Protein AF-A0A453IAB2-F1 (afdb_monomer_lite)

Secondary structure (DSSP, 8-state):
--PPEEEE-S-TTS-EEEEEEE-SSS-EEEEEEE---S-S-GGGTSHHHHHHHHHHH---S-TTS-S---EEEEEEEEEEPPP--TT-------------------------TTTTSTTS-------SEEEEEEEEEEEEEEESSHHHHHHHHTS-GGGSSEEEEEEEE-TT-

pLDDT: mean 70.19, std 16.22, range [32.31, 92.69]

Structure (mmCIF, N/CA/C/O backbone):
data_AF-A0A453IAB2-F1
#
_entry.id   AF-A0A453IAB2-F1
#
loop_
_atom_site.group_PDB
_atom_site.id
_atom_site.type_symbol
_atom_site.label_atom_id
_atom_site.label_alt_id
_atom_site.label_comp_id
_atom_site.label_asym_id
_atom_site.label_entity_id
_atom_site.label_seq_id
_atom_site.pdbx_PDB_ins_code
_atom_site.Cartn_x
_atom_site.Cartn_y
_atom_site.Cartn_z
_atom_site.occupancy
_atom_site.B_iso_or_equiv
_atom_site.auth_seq_id
_atom_site.auth_comp_id
_atom_site.auth_asym_id
_atom_site.auth_atom_id
_atom_site.pdbx_PDB_model_num
ATOM 1 N N . SER A 1 1 ? -22.007 -11.717 4.728 1.00 53.62 1 SER A N 1
ATOM 2 C CA . SER A 1 1 ? -20.938 -10.725 4.956 1.00 53.62 1 SER A CA 1
ATOM 3 C C . SER A 1 1 ? -21.596 -9.375 5.217 1.00 53.62 1 SER A C 1
ATOM 5 O O . SER A 1 1 ? -22.184 -8.824 4.300 1.00 53.62 1 SER A O 1
ATOM 7 N N . ASN A 1 2 ? -21.578 -8.864 6.455 1.00 68.00 2 ASN A N 1
ATOM 8 C CA . ASN A 1 2 ? -22.258 -7.606 6.825 1.00 68.00 2 ASN A CA 1
ATOM 9 C C . ASN A 1 2 ? -21.302 -6.408 6.719 1.00 68.00 2 ASN A C 1
ATOM 11 O O . ASN A 1 2 ? -21.095 -5.686 7.693 1.00 68.00 2 ASN A O 1
ATOM 15 N N . TRP A 1 3 ? -20.664 -6.231 5.563 1.00 70.31 3 TRP A N 1
ATOM 16 C CA . TRP A 1 3 ? -19.789 -5.080 5.337 1.00 70.31 3 TRP A CA 1
ATOM 17 C C . TRP A 1 3 ? -20.626 -3.814 5.074 1.00 70.31 3 TRP A C 1
ATOM 19 O O . TRP A 1 3 ? -21.676 -3.914 4.434 1.00 70.31 3 TRP A O 1
ATOM 29 N N . PRO A 1 4 ? -20.215 -2.633 5.576 1.00 73.69 4 PRO A N 1
ATOM 30 C CA . PRO A 1 4 ? -20.886 -1.376 5.263 1.00 73.69 4 PRO A CA 1
ATOM 31 C C . PRO A 1 4 ? -20.824 -1.070 3.762 1.00 73.69 4 PRO A C 1
ATOM 33 O O . PRO A 1 4 ? -19.772 -1.212 3.141 1.00 73.69 4 PRO A O 1
ATOM 36 N N . ALA A 1 5 ? -21.930 -0.592 3.193 1.00 78.00 5 ALA A N 1
ATOM 37 C CA . ALA A 1 5 ? -21.963 -0.044 1.841 1.00 78.00 5 ALA A CA 1
ATOM 38 C C . ALA A 1 5 ? -21.641 1.453 1.889 1.00 78.00 5 ALA A C 1
ATOM 40 O O . ALA A 1 5 ? -22.325 2.193 2.595 1.00 78.00 5 ALA A O 1
ATOM 41 N N . PHE A 1 6 ? -20.622 1.895 1.148 1.00 78.69 6 PHE A N 1
ATOM 42 C CA . PHE A 1 6 ? -20.205 3.298 1.089 1.00 78.69 6 PHE A CA 1
ATOM 43 C C . PHE A 1 6 ? -20.665 3.969 -0.206 1.00 78.69 6 PHE A C 1
ATOM 45 O O . PHE A 1 6 ? -20.498 3.415 -1.290 1.00 78.69 6 PHE A O 1
ATOM 52 N N . VAL A 1 7 ? -21.215 5.177 -0.089 1.00 79.44 7 VAL A N 1
ATOM 53 C CA . VAL A 1 7 ? -21.645 6.016 -1.215 1.00 79.44 7 VAL A CA 1
ATOM 54 C C . VAL A 1 7 ? -20.981 7.391 -1.087 1.00 79.44 7 VAL A C 1
ATOM 56 O O . VAL A 1 7 ? -20.967 7.945 0.017 1.00 79.44 7 VAL A O 1
ATOM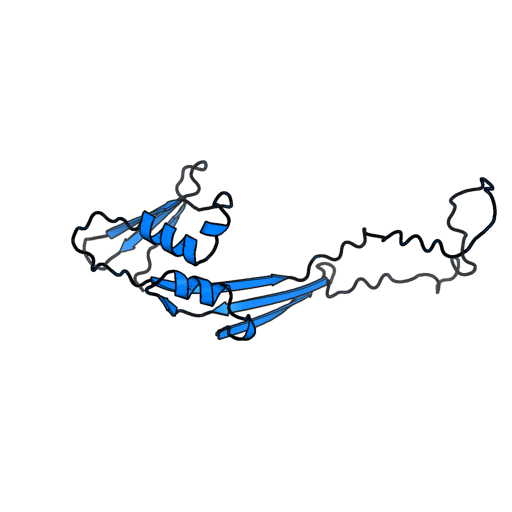 59 N N . PRO A 1 8 ? -20.406 7.954 -2.166 1.00 77.81 8 PRO A N 1
ATOM 60 C CA . PRO A 1 8 ? -19.869 9.310 -2.138 1.00 77.81 8 PRO A CA 1
ATOM 61 C C . PRO A 1 8 ? -20.970 10.331 -1.828 1.00 77.81 8 PRO A C 1
ATOM 63 O O . PRO A 1 8 ? -22.110 10.202 -2.274 1.00 77.81 8 PRO A O 1
ATOM 66 N N . VAL A 1 9 ? -20.624 11.358 -1.057 1.00 80.06 9 VAL A N 1
ATOM 67 C CA . VAL A 1 9 ? -21.513 12.485 -0.768 1.00 80.06 9 VAL A CA 1
ATOM 68 C C . VAL A 1 9 ? -21.749 13.283 -2.054 1.00 80.06 9 VAL A C 1
ATOM 70 O O . VAL A 1 9 ? -20.831 13.502 -2.837 1.00 80.06 9 VAL A O 1
ATOM 73 N N . HIS A 1 10 ? -22.995 13.713 -2.276 1.00 70.38 10 HIS A N 1
ATOM 74 C CA . HIS A 1 10 ? -23.403 14.421 -3.497 1.00 70.38 10 HIS A CA 1
ATOM 75 C C . HIS A 1 10 ? -22.770 15.807 -3.674 1.00 70.38 10 HIS A C 1
ATOM 77 O O . HIS A 1 10 ? -22.778 16.331 -4.783 1.00 70.38 10 HIS A O 1
ATOM 83 N N . ASP A 1 11 ? -22.251 16.406 -2.604 1.00 75.44 11 ASP A N 1
ATOM 84 C CA . ASP A 1 11 ? -21.583 17.703 -2.641 1.00 75.44 11 ASP A CA 1
ATOM 85 C C . ASP A 1 11 ? -20.153 17.555 -3.203 1.00 75.44 11 ASP A C 1
ATOM 87 O O . ASP A 1 11 ? -19.291 16.995 -2.525 1.00 75.44 11 ASP A O 1
ATOM 91 N N . PRO A 1 12 ? -19.859 18.070 -4.413 1.00 63.34 12 PRO A N 1
ATOM 92 C CA . PRO A 1 12 ? -18.548 17.921 -5.045 1.00 63.34 12 PRO A CA 1
ATOM 93 C C . PRO A 1 12 ? -17.423 18.675 -4.317 1.00 63.34 12 PRO A C 1
ATOM 95 O O . PRO A 1 12 ? -16.249 18.390 -4.563 1.00 63.34 12 PRO A O 1
ATOM 98 N N . SER A 1 13 ? -17.750 19.620 -3.426 1.00 69.31 13 SER A N 1
ATOM 99 C CA . SER A 1 13 ? -16.762 20.338 -2.610 1.00 69.31 13 SER A CA 1
ATOM 100 C C . SER A 1 13 ? -16.263 19.497 -1.430 1.00 69.31 13 SER A C 1
ATOM 102 O O . SER A 1 13 ? -15.087 19.560 -1.062 1.00 69.31 13 SER A O 1
ATOM 104 N N . ARG A 1 14 ? -17.130 18.635 -0.889 1.00 64.12 14 ARG A N 1
ATOM 105 C CA . ARG A 1 14 ? -16.804 17.661 0.150 1.00 64.12 14 ARG A CA 1
ATOM 106 C C . ARG A 1 14 ? -16.532 16.319 -0.507 1.00 64.12 14 ARG A C 1
ATOM 108 O O . ARG A 1 14 ? -17.431 15.509 -0.708 1.00 64.12 14 ARG A O 1
ATOM 115 N N . LYS A 1 15 ? -15.260 16.038 -0.798 1.00 71.12 15 LYS A N 1
ATOM 116 C CA . LYS A 1 15 ? -14.844 14.669 -1.122 1.00 71.12 15 LYS A CA 1
ATOM 117 C C . LYS A 1 15 ? -15.062 13.830 0.141 1.00 71.12 15 LYS A C 1
ATOM 119 O O . LYS A 1 15 ? -14.176 13.792 0.973 1.00 71.12 15 LYS A O 1
ATOM 124 N N . ALA A 1 16 ? -16.227 13.226 0.329 1.00 76.06 16 ALA A N 1
ATOM 125 C CA . ALA A 1 16 ? -16.598 12.474 1.526 1.00 76.06 16 ALA A CA 1
ATOM 126 C C . ALA A 1 16 ? -17.457 11.264 1.151 1.00 76.06 16 ALA A C 1
ATOM 128 O O . ALA A 1 16 ? -18.030 11.214 0.062 1.00 76.06 16 ALA A O 1
ATOM 129 N N . TYR A 1 17 ? -17.549 10.290 2.049 1.00 79.06 17 TYR A N 1
ATOM 130 C CA . TYR A 1 17 ? -18.300 9.054 1.872 1.00 79.06 17 TYR A CA 1
ATOM 131 C C . TYR A 1 17 ? -19.212 8.808 3.069 1.00 79.06 17 TYR A C 1
ATOM 133 O O . TYR A 1 17 ? -18.826 9.012 4.221 1.00 79.06 17 TYR A O 1
ATOM 141 N N . ILE A 1 18 ? -20.419 8.321 2.791 1.00 81.50 18 ILE A N 1
ATOM 142 C CA . ILE A 1 18 ? -21.367 7.851 3.798 1.00 81.50 18 ILE A CA 1
ATOM 143 C C . ILE A 1 18 ? -21.442 6.332 3.699 1.00 81.50 18 ILE A C 1
ATOM 145 O O . ILE A 1 18 ? -21.782 5.795 2.648 1.00 81.50 18 ILE A O 1
ATOM 149 N N . GLY A 1 19 ? -21.133 5.649 4.796 1.00 81.69 19 GLY A N 1
ATOM 150 C CA . GLY A 1 19 ? -21.294 4.207 4.944 1.00 81.69 19 GLY A CA 1
ATOM 151 C C . GLY A 1 19 ? -22.608 3.858 5.634 1.00 81.69 19 GLY A C 1
ATOM 152 O O . GLY A 1 19 ? -22.980 4.497 6.617 1.00 81.69 19 GLY A O 1
ATOM 153 N N . ILE A 1 20 ? -23.306 2.824 5.172 1.00 80.75 20 ILE A N 1
ATOM 154 C CA . ILE A 1 20 ? -24.467 2.248 5.860 1.00 80.75 20 ILE A CA 1
ATOM 155 C C . ILE A 1 20 ? -24.224 0.753 6.042 1.00 80.75 20 ILE A C 1
ATOM 157 O O . ILE A 1 20 ? -24.021 0.022 5.074 1.00 80.75 20 ILE A O 1
ATOM 161 N N . GLN A 1 21 ? -24.258 0.287 7.287 1.00 80.25 21 GLN A N 1
ATOM 162 C CA . GLN A 1 21 ? -24.151 -1.127 7.636 1.00 80.25 21 GLN A CA 1
ATOM 163 C C . GLN A 1 21 ? -25.473 -1.617 8.224 1.00 80.25 21 GLN A C 1
ATOM 165 O O . GLN A 1 21 ? -25.976 -1.067 9.208 1.00 80.25 21 GLN A O 1
ATOM 170 N N . ASN A 1 22 ? -26.019 -2.680 7.634 1.00 74.81 22 ASN A N 1
ATOM 171 C CA . ASN A 1 22 ? -27.153 -3.400 8.197 1.00 74.81 22 ASN A CA 1
ATOM 172 C C . ASN A 1 22 ? -26.644 -4.379 9.267 1.00 74.81 22 ASN A C 1
ATOM 174 O O . ASN A 1 22 ? -25.832 -5.257 8.973 1.00 74.81 22 ASN A O 1
ATOM 178 N N . MET A 1 23 ? -27.121 -4.230 10.503 1.00 75.94 23 MET A N 1
ATOM 179 C CA . MET A 1 23 ? -26.730 -5.083 11.631 1.00 75.94 23 MET A CA 1
ATOM 180 C C . MET A 1 23 ? -27.587 -6.361 11.744 1.00 75.94 23 MET A C 1
ATOM 182 O O . MET A 1 23 ? -27.521 -7.051 12.757 1.00 75.94 23 MET A O 1
ATOM 186 N N . GLY A 1 24 ? -28.410 -6.687 10.738 1.00 66.81 24 GLY A N 1
ATOM 187 C CA . GLY A 1 24 ? -29.276 -7.876 10.732 1.00 66.81 24 GLY A CA 1
ATOM 188 C C . GLY A 1 24 ? -30.514 -7.765 11.635 1.00 66.81 24 GLY A C 1
ATOM 189 O O . GLY A 1 24 ? -31.243 -8.736 11.805 1.00 66.81 24 GLY A O 1
ATOM 190 N N . THR A 1 25 ? -30.759 -6.582 12.202 1.00 66.00 25 THR A N 1
ATOM 191 C CA . THR A 1 25 ? -31.932 -6.224 13.019 1.00 66.00 25 THR A CA 1
ATOM 192 C C . THR A 1 25 ? -32.537 -4.919 12.479 1.00 66.00 25 THR A C 1
ATOM 194 O O . THR A 1 25 ? -32.093 -4.413 11.453 1.00 66.00 25 THR A O 1
ATOM 197 N N . VAL A 1 26 ? -33.534 -4.334 13.156 1.00 64.06 26 VAL A N 1
ATOM 198 C CA . VAL A 1 26 ? -34.161 -3.047 12.766 1.00 64.06 26 VAL A CA 1
ATOM 199 C C . VAL A 1 26 ? -33.166 -1.863 12.790 1.00 64.06 26 VAL A C 1
ATOM 201 O O . VAL A 1 26 ? -33.491 -0.765 12.348 1.00 64.06 26 VAL A O 1
ATOM 204 N N . PHE A 1 27 ? -31.942 -2.063 13.289 1.00 58.81 27 PHE A N 1
ATOM 205 C CA . PHE A 1 27 ? -30.932 -1.020 13.433 1.00 58.81 27 PHE A CA 1
ATOM 206 C C . PHE A 1 27 ? -29.926 -1.003 12.274 1.00 58.81 27 PHE A C 1
ATOM 208 O O . PHE A 1 27 ? -29.290 -2.008 11.945 1.00 58.81 27 PHE A O 1
ATOM 215 N N . THR A 1 28 ? -29.718 0.184 11.706 1.00 73.88 28 THR A N 1
ATOM 216 C CA . THR A 1 28 ? -28.652 0.478 10.739 1.00 73.88 28 THR A CA 1
ATOM 217 C C . THR A 1 28 ? -27.583 1.351 11.384 1.00 73.88 28 THR A C 1
ATOM 219 O O . THR A 1 28 ? -27.913 2.348 12.027 1.00 73.88 28 THR A O 1
ATOM 222 N N . ARG A 1 29 ? -26.303 1.024 11.183 1.00 75.56 29 ARG A N 1
ATOM 223 C CA . ARG A 1 29 ? -25.175 1.867 11.607 1.00 75.56 29 ARG A CA 1
ATOM 224 C C . ARG A 1 29 ? -24.749 2.762 10.445 1.00 75.56 29 ARG A C 1
ATOM 226 O O . ARG A 1 29 ? -24.565 2.273 9.331 1.00 75.56 29 ARG A O 1
ATOM 233 N N . ARG A 1 30 ? -24.605 4.062 10.706 1.00 77.19 30 ARG A N 1
ATOM 234 C CA . ARG A 1 30 ? -24.187 5.066 9.719 1.00 77.19 30 ARG A CA 1
ATOM 235 C C . ARG A 1 30 ? -22.756 5.514 10.005 1.00 77.19 30 ARG A C 1
ATOM 237 O O . ARG A 1 30 ? -22.421 5.784 11.152 1.00 77.19 30 ARG A O 1
ATOM 244 N N . PHE A 1 31 ? -21.953 5.608 8.956 1.00 75.69 31 PHE A N 1
ATOM 245 C CA . PHE A 1 31 ? -20.584 6.107 8.965 1.00 75.69 31 PHE A CA 1
ATOM 246 C C . PHE A 1 31 ? -20.516 7.342 8.070 1.00 75.69 31 PHE A C 1
ATOM 248 O O . PHE A 1 31 ? -21.147 7.365 7.016 1.00 75.69 31 PHE A O 1
ATOM 255 N N . GLU A 1 32 ? -19.753 8.351 8.462 1.00 77.00 32 GLU A N 1
ATOM 256 C CA . GLU A 1 32 ? -19.439 9.506 7.622 1.00 77.00 32 GLU A CA 1
ATOM 257 C C . GLU A 1 32 ? -17.936 9.745 7.722 1.00 77.00 32 GLU A C 1
ATOM 259 O O . GLU A 1 32 ? -17.397 9.852 8.823 1.00 77.00 32 GLU A O 1
ATOM 264 N N . ALA A 1 33 ? -17.256 9.759 6.581 1.00 70.31 33 ALA A N 1
ATOM 265 C CA . ALA A 1 33 ? -15.815 9.947 6.517 1.00 70.31 33 ALA A CA 1
ATOM 266 C C . ALA A 1 33 ? -15.465 10.863 5.348 1.00 70.31 33 ALA A C 1
ATOM 268 O O . ALA A 1 33 ? -15.855 10.605 4.210 1.00 70.31 33 ALA A O 1
ATOM 269 N N . ASP A 1 34 ? -14.7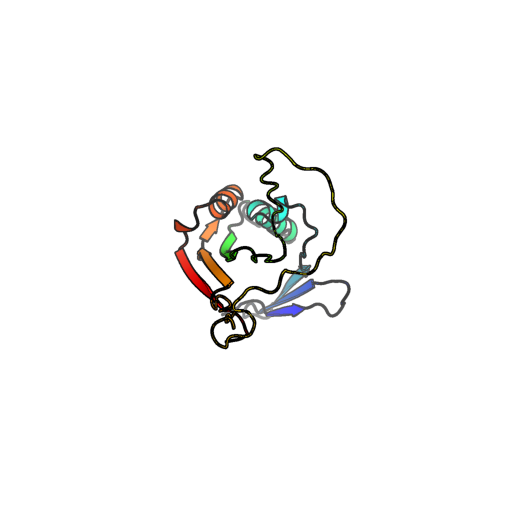01 11.919 5.610 1.00 69.75 34 ASP A N 1
ATOM 270 C CA . ASP A 1 34 ? -14.134 12.733 4.542 1.00 69.75 34 ASP A CA 1
ATOM 271 C C . ASP A 1 34 ? -12.990 11.956 3.858 1.00 69.75 34 ASP A C 1
ATOM 273 O O . ASP A 1 34 ? -12.182 11.286 4.503 1.00 69.75 34 ASP A O 1
ATOM 277 N N . ARG A 1 35 ? -12.913 12.034 2.528 1.00 65.25 35 ARG A N 1
ATOM 278 C CA . ARG A 1 35 ? -11.779 11.570 1.726 1.00 65.25 35 ARG A CA 1
ATOM 279 C C . ARG A 1 35 ? -10.593 12.458 2.054 1.00 65.25 35 ARG A C 1
ATOM 281 O O . ARG A 1 35 ? -10.474 13.584 1.573 1.00 65.25 35 ARG A O 1
ATOM 288 N N . ILE A 1 36 ? -9.678 11.898 2.817 1.00 62.66 36 ILE A N 1
ATOM 289 C CA . ILE A 1 36 ? -8.402 12.522 3.107 1.00 62.66 36 ILE A CA 1
ATOM 290 C C . ILE A 1 36 ? -7.539 12.428 1.842 1.00 62.66 36 ILE A C 1
ATOM 292 O O . ILE A 1 36 ? -7.150 11.346 1.411 1.00 62.66 36 ILE A O 1
ATOM 296 N N . GLY A 1 37 ? -7.321 13.569 1.187 1.00 52.94 37 GLY A N 1
ATOM 297 C CA . GLY A 1 37 ? -6.478 13.696 0.002 1.00 52.94 37 GLY A CA 1
ATOM 298 C C . GLY A 1 37 ? -5.376 14.726 0.231 1.00 52.94 37 GLY A C 1
ATOM 299 O O . GLY A 1 37 ? -5.673 15.907 0.371 1.00 52.94 37 GLY A O 1
ATOM 300 N N . SER A 1 38 ? -4.133 14.242 0.282 1.00 51.31 38 SER A N 1
ATOM 301 C CA . SER A 1 38 ? -2.837 14.922 0.077 1.00 51.31 38 SER A CA 1
ATOM 302 C C . SER A 1 38 ? -2.498 16.242 0.796 1.00 51.31 38 SER A C 1
ATOM 304 O O . SER A 1 38 ? -1.423 16.774 0.540 1.00 51.31 38 SER A O 1
ATOM 306 N N . GLN A 1 39 ? -3.324 16.780 1.693 1.00 47.44 39 GLN A N 1
ATOM 307 C CA . GLN A 1 39 ? -2.953 17.921 2.556 1.00 47.44 39 GLN A CA 1
ATOM 308 C C . GLN A 1 39 ? -2.984 17.556 4.040 1.00 47.44 39 GLN A C 1
ATOM 310 O O . GLN A 1 39 ? -3.455 18.307 4.890 1.00 47.44 39 GLN A O 1
ATOM 315 N N . VAL A 1 40 ? -2.473 16.373 4.357 1.00 52.88 40 VAL A N 1
ATOM 316 C CA . VAL A 1 40 ? -2.185 15.979 5.734 1.00 52.88 40 VAL A CA 1
ATOM 317 C C . VAL A 1 40 ? -0.676 16.098 5.918 1.00 52.88 40 VAL A C 1
ATOM 319 O O . VAL A 1 40 ? 0.055 15.686 5.014 1.00 52.88 40 VAL A O 1
ATOM 322 N N . PRO A 1 41 ? -0.180 16.670 7.032 1.00 55.91 41 PRO A N 1
ATOM 323 C CA . PRO A 1 41 ? 1.233 16.576 7.382 1.00 55.91 41 PRO A CA 1
ATOM 324 C C . PRO A 1 41 ? 1.753 15.155 7.146 1.00 55.91 41 PRO A C 1
ATOM 326 O O . PRO A 1 41 ? 1.054 14.208 7.483 1.00 55.91 41 PRO A O 1
ATOM 329 N N . ILE A 1 42 ? 2.963 14.999 6.598 1.00 58.84 42 ILE A N 1
ATOM 330 C CA . ILE A 1 42 ? 3.551 13.689 6.236 1.00 58.84 42 ILE A CA 1
ATOM 331 C C . ILE A 1 42 ? 3.450 12.681 7.398 1.00 58.84 42 ILE A C 1
ATOM 333 O O . ILE A 1 42 ? 3.139 11.514 7.192 1.00 58.84 42 ILE A O 1
ATOM 337 N N . ARG A 1 43 ? 3.576 13.169 8.639 1.00 57.59 43 ARG A N 1
ATOM 338 C CA . ARG A 1 43 ? 3.374 12.400 9.880 1.00 57.59 43 ARG A CA 1
ATOM 339 C C . ARG A 1 43 ? 2.024 11.675 9.986 1.00 57.59 43 ARG A C 1
ATOM 341 O O . ARG A 1 43 ? 1.958 10.639 10.621 1.00 57.59 43 ARG A O 1
ATOM 348 N N . LEU A 1 44 ? 0.972 12.202 9.366 1.00 56.31 44 LEU A N 1
ATOM 349 C CA . LEU A 1 44 ? -0.385 11.644 9.328 1.00 56.31 44 LEU A CA 1
ATOM 350 C C . LEU A 1 44 ? -0.671 10.828 8.052 1.00 56.31 44 LEU A C 1
ATOM 352 O O . LEU A 1 44 ? -1.797 10.377 7.860 1.00 56.31 44 LEU A O 1
ATOM 356 N N . MET A 1 45 ? 0.326 10.666 7.177 1.00 67.38 45 MET A N 1
ATOM 357 C CA . MET A 1 45 ? 0.304 9.717 6.056 1.00 67.38 45 MET A CA 1
ATOM 358 C C . MET A 1 45 ? 0.996 8.393 6.412 1.00 67.38 45 MET A C 1
ATOM 360 O O . MET A 1 45 ? 0.731 7.390 5.757 1.00 67.38 45 MET A O 1
ATOM 364 N N . HIS A 1 46 ? 1.838 8.397 7.451 1.00 79.50 46 HIS A N 1
ATOM 365 C CA . HIS A 1 46 ? 2.388 7.194 8.071 1.00 79.50 46 HIS A CA 1
ATOM 366 C C . HIS A 1 46 ? 1.303 6.424 8.835 1.00 79.50 46 HIS A C 1
ATOM 368 O O . HIS A 1 46 ? 0.344 7.026 9.333 1.00 79.50 46 HIS A O 1
ATOM 374 N N . LEU A 1 47 ? 1.443 5.101 8.945 1.00 81.75 47 LEU A N 1
ATOM 375 C CA . LEU A 1 47 ? 0.442 4.232 9.575 1.00 81.75 47 LEU A CA 1
ATOM 376 C C . LEU A 1 47 ? 0.160 4.620 11.021 1.00 81.75 47 LEU A C 1
ATOM 378 O O . LEU A 1 47 ? -0.991 4.596 11.450 1.00 81.75 47 LEU A O 1
ATOM 382 N N . GLU A 1 48 ? 1.196 5.041 11.739 1.00 83.62 48 GLU A N 1
ATOM 383 C CA . GLU A 1 48 ? 1.083 5.556 13.100 1.00 83.62 48 GLU A CA 1
ATOM 384 C C . GLU A 1 48 ? 0.110 6.744 13.172 1.00 83.62 48 GLU A C 1
ATOM 386 O O . GLU A 1 48 ? -0.865 6.725 13.925 1.00 83.62 48 GLU A O 1
ATOM 391 N N . GLY A 1 49 ? 0.315 7.757 12.328 1.00 79.81 49 GLY A N 1
ATOM 392 C CA . GLY A 1 49 ? -0.541 8.939 12.300 1.00 79.81 49 GLY A CA 1
ATOM 393 C C . GLY A 1 49 ? -1.932 8.668 11.724 1.00 79.81 49 GLY A C 1
ATOM 394 O O . GLY A 1 49 ? -2.907 9.289 12.151 1.00 79.81 49 GLY A O 1
ATOM 395 N N . LEU A 1 50 ? -2.065 7.711 10.799 1.00 79.81 50 LEU A N 1
ATOM 396 C CA . LEU A 1 50 ? -3.368 7.241 10.321 1.00 79.81 50 LEU A CA 1
ATOM 397 C C . LEU A 1 50 ? -4.155 6.537 11.429 1.00 79.81 50 LEU A C 1
ATOM 399 O O . LEU A 1 50 ? -5.368 6.734 11.521 1.00 79.81 50 LEU A O 1
ATOM 403 N N . HIS A 1 51 ? -3.488 5.765 12.284 1.00 80.50 51 HIS A N 1
ATOM 404 C CA . HIS A 1 51 ? -4.097 5.131 13.449 1.00 80.50 51 HIS A CA 1
ATOM 405 C C . HIS A 1 51 ? -4.587 6.165 14.466 1.00 80.50 51 HIS A C 1
ATOM 407 O O . HIS A 1 51 ? -5.739 6.104 14.902 1.00 80.50 51 HIS A O 1
ATOM 413 N N . GLU A 1 52 ? -3.767 7.166 14.788 1.00 78.69 52 GLU A N 1
ATOM 414 C CA . GLU A 1 52 ? -4.173 8.273 15.661 1.00 78.69 52 GLU A CA 1
ATOM 415 C C . GLU A 1 52 ? -5.360 9.052 15.083 1.00 78.69 52 GLU A C 1
ATOM 417 O O . GLU A 1 52 ? -6.334 9.337 15.787 1.00 78.69 52 GLU A O 1
ATOM 422 N N . LEU A 1 53 ? -5.322 9.360 13.782 1.00 77.12 53 LEU A N 1
ATOM 423 C CA . LEU A 1 53 ? -6.416 10.044 13.102 1.00 77.12 53 LEU A CA 1
ATOM 424 C C . LEU A 1 53 ? -7.686 9.195 13.136 1.00 77.12 53 LEU A C 1
ATOM 426 O O . LEU A 1 53 ? -8.754 9.717 13.467 1.00 77.12 53 LEU A O 1
ATOM 430 N N . PHE A 1 54 ? -7.577 7.900 12.845 1.00 76.81 54 PHE A N 1
ATOM 431 C CA . PHE A 1 54 ? -8.682 6.953 12.922 1.00 76.81 54 PHE A CA 1
ATOM 432 C C . PHE A 1 54 ? -9.317 6.975 14.315 1.00 76.81 54 PHE A C 1
ATOM 434 O O . PHE A 1 54 ? -10.512 7.249 14.424 1.00 76.81 54 PHE A O 1
ATOM 441 N N . LEU A 1 55 ? -8.531 6.815 15.382 1.00 75.38 55 LEU A N 1
ATOM 442 C CA . LEU A 1 55 ? -9.031 6.874 16.758 1.00 75.38 55 LEU A CA 1
ATOM 443 C C . LEU A 1 55 ? -9.664 8.233 17.100 1.00 75.38 55 LEU A C 1
ATOM 445 O O . LEU A 1 55 ? -10.732 8.272 17.711 1.00 75.38 55 LEU A O 1
ATOM 449 N N . SER A 1 56 ? -9.073 9.345 16.649 1.00 71.00 56 SER A N 1
ATOM 450 C CA . SER A 1 56 ? -9.612 10.697 16.879 1.00 71.00 56 SER A CA 1
ATOM 451 C C . SER A 1 56 ? -10.984 10.921 16.226 1.00 71.00 56 SER A C 1
ATOM 453 O O . SER A 1 56 ? -11.815 11.663 16.751 1.00 71.00 56 SER A O 1
ATOM 455 N N . LYS A 1 57 ? -11.244 10.270 15.084 1.00 68.19 57 LYS A N 1
ATOM 456 C CA . LYS A 1 57 ? -12.533 10.317 14.373 1.00 68.19 57 LYS A CA 1
ATOM 457 C C . LYS A 1 57 ? -13.529 9.301 14.923 1.00 68.19 57 LYS A C 1
ATOM 459 O O . LYS A 1 57 ? -14.733 9.525 14.837 1.00 68.19 57 LYS A O 1
ATOM 464 N N . PHE A 1 58 ? -13.035 8.218 15.519 1.00 63.00 58 PHE A N 1
ATOM 465 C CA . PHE A 1 58 ? -13.827 7.177 16.170 1.00 63.00 58 PHE A CA 1
ATOM 466 C C . PHE A 1 58 ? -14.298 7.538 17.585 1.00 63.00 58 PHE A C 1
ATOM 468 O O . PHE A 1 58 ? -14.793 6.656 18.287 1.00 63.00 58 PHE A O 1
ATOM 475 N N . VAL A 1 59 ? -14.253 8.818 17.987 1.00 52.78 59 VAL A N 1
ATOM 476 C CA . VAL A 1 59 ? -14.942 9.340 19.184 1.00 52.78 59 VAL A CA 1
ATOM 477 C C . VAL A 1 59 ? -16.465 9.282 18.968 1.00 52.78 59 VAL A C 1
ATOM 479 O O . VAL A 1 59 ? -17.171 10.274 18.806 1.00 52.78 59 VAL A O 1
ATOM 482 N N . LEU A 1 60 ? -16.980 8.058 18.931 1.00 46.34 60 LEU A N 1
ATOM 483 C CA . LEU A 1 60 ? -18.376 7.701 19.065 1.00 46.34 60 LEU A CA 1
ATOM 484 C C . LEU A 1 60 ? -18.703 7.828 20.548 1.00 46.34 60 LEU A C 1
ATOM 486 O O . LEU A 1 60 ? -18.221 7.027 21.334 1.00 46.34 60 LEU A O 1
ATOM 490 N N . SER A 1 61 ? -19.471 8.866 20.878 1.00 49.16 61 SER A N 1
ATOM 491 C CA . SER A 1 61 ? -20.317 9.166 22.053 1.00 49.16 61 SER A CA 1
ATOM 492 C C . SER A 1 61 ? -20.518 8.154 23.210 1.00 49.16 61 SER A C 1
ATOM 494 O O . SER A 1 61 ? -21.581 8.175 23.828 1.00 49.16 61 SER A O 1
ATOM 496 N N . SER A 1 62 ? -19.598 7.257 23.538 1.00 43.12 62 SER A N 1
ATOM 497 C CA . SER A 1 62 ? -19.832 6.179 24.491 1.00 43.12 62 SER A CA 1
ATOM 498 C C . SER A 1 62 ? -18.751 6.179 25.554 1.00 43.12 62 SER A C 1
ATOM 500 O O . SER A 1 62 ? -17.586 5.877 25.317 1.00 43.12 62 SER A O 1
ATOM 502 N N . THR A 1 63 ? -19.212 6.471 26.759 1.00 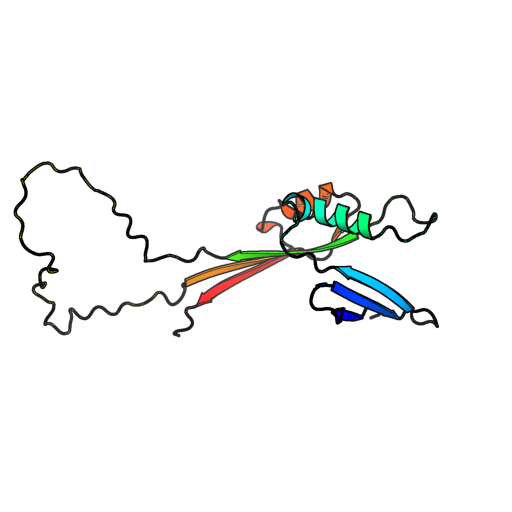52.72 63 THR A N 1
ATOM 503 C CA . THR A 1 63 ? -18.599 6.201 28.056 1.00 52.72 63 THR A CA 1
ATOM 504 C C . THR A 1 63 ? -18.254 4.722 28.301 1.00 52.72 63 THR A C 1
ATOM 506 O O . THR A 1 63 ? -17.796 4.406 29.394 1.00 52.72 63 THR A O 1
ATOM 509 N N . ASP A 1 64 ? -18.436 3.817 27.326 1.00 52.16 64 ASP A N 1
ATOM 510 C CA . ASP A 1 64 ? -18.491 2.370 27.574 1.00 52.16 64 ASP A CA 1
ATOM 511 C C . ASP A 1 64 ? -17.514 1.530 26.728 1.00 52.16 64 ASP A C 1
ATOM 513 O O . ASP A 1 64 ? -17.611 0.301 26.728 1.00 52.16 64 ASP A O 1
ATOM 517 N N . PHE A 1 65 ? -16.555 2.135 26.014 1.00 54.59 65 PHE A N 1
ATOM 518 C CA . PHE A 1 65 ? -15.500 1.350 25.358 1.00 54.59 65 PHE A CA 1
ATOM 519 C C . PHE A 1 65 ? -14.323 1.074 26.308 1.00 54.59 65 PHE A C 1
ATOM 521 O O . PHE A 1 65 ? -13.855 1.993 26.985 1.00 54.59 65 PHE A O 1
ATOM 528 N N . PRO A 1 66 ? -13.801 -0.172 26.363 1.00 54.38 66 PRO A N 1
ATOM 529 C CA . PRO A 1 66 ? -12.560 -0.448 27.075 1.00 54.38 66 PRO A CA 1
ATOM 530 C C . PRO A 1 66 ? -11.444 0.426 26.496 1.00 54.38 66 PRO A C 1
ATOM 532 O O . PRO A 1 66 ? -11.370 0.624 25.286 1.00 54.38 66 PRO A O 1
ATOM 535 N N . ALA A 1 67 ? -10.565 0.924 27.367 1.00 58.97 67 ALA A N 1
ATOM 536 C CA . ALA A 1 67 ? -9.523 1.916 27.077 1.00 58.97 67 ALA A CA 1
ATOM 537 C C . ALA A 1 67 ? -8.503 1.533 25.974 1.00 58.97 67 ALA A C 1
ATOM 539 O O . ALA A 1 67 ? -7.590 2.307 25.702 1.00 58.97 67 ALA A O 1
ATOM 540 N N . LYS A 1 68 ? -8.641 0.361 25.343 1.00 66.81 68 LYS A N 1
ATOM 541 C CA . LYS A 1 68 ? -7.812 -0.118 24.235 1.00 66.81 68 LYS A CA 1
ATOM 542 C C . LYS A 1 68 ? -8.699 -0.620 23.095 1.00 66.81 68 LYS A C 1
ATOM 544 O O . LYS A 1 68 ? -9.348 -1.661 23.213 1.00 66.81 68 LYS A O 1
ATOM 549 N N . VAL A 1 69 ? -8.725 0.130 21.997 1.00 71.94 69 VAL A N 1
ATOM 550 C CA . VAL A 1 69 ? -9.368 -0.272 20.741 1.00 71.94 69 VAL A CA 1
ATOM 551 C C . VAL A 1 69 ? -8.340 -1.041 19.923 1.00 71.94 69 VAL A C 1
ATOM 553 O O . VAL A 1 69 ? -7.275 -0.512 19.632 1.00 71.94 69 VAL A O 1
ATOM 556 N N . LYS A 1 70 ? -8.658 -2.284 19.557 1.00 80.75 70 LYS A N 1
ATOM 557 C CA . LYS A 1 70 ? -7.819 -3.073 18.650 1.00 80.75 70 LYS A CA 1
ATOM 558 C C . LYS A 1 70 ? -8.209 -2.777 17.208 1.00 80.75 70 LYS A C 1
ATOM 560 O O . LYS A 1 70 ? -9.402 -2.797 16.890 1.00 80.75 70 LYS A O 1
ATOM 565 N N . VAL A 1 71 ? -7.229 -2.544 16.344 1.00 79.75 71 VAL A N 1
ATOM 566 C CA . VAL A 1 71 ? -7.453 -2.214 14.932 1.00 79.75 71 VAL A CA 1
ATOM 567 C C . VAL A 1 71 ? -6.873 -3.316 14.055 1.00 79.75 71 VAL A C 1
ATOM 569 O O . VAL A 1 71 ? -5.696 -3.649 14.166 1.00 79.75 71 VAL A O 1
ATOM 572 N N . ASN A 1 72 ? -7.706 -3.875 13.174 1.00 84.31 72 ASN A N 1
ATOM 573 C CA . ASN A 1 72 ? -7.241 -4.760 12.110 1.00 84.31 72 ASN A CA 1
ATOM 574 C C . ASN A 1 72 ? -6.807 -3.919 10.913 1.00 84.31 72 ASN A C 1
ATOM 576 O O . ASN A 1 72 ? -7.552 -3.049 10.454 1.00 84.31 72 ASN A O 1
ATOM 580 N N . PHE A 1 73 ? -5.615 -4.199 10.405 1.00 83.56 73 PHE A N 1
ATOM 581 C CA . PHE A 1 73 ? -4.999 -3.453 9.323 1.00 83.56 73 PHE A CA 1
ATOM 582 C C . PHE A 1 73 ? -4.347 -4.395 8.305 1.00 83.56 73 PHE A C 1
ATOM 584 O O . PHE A 1 73 ? -3.871 -5.474 8.650 1.00 83.56 73 PHE A O 1
ATOM 591 N N . SER A 1 74 ? -4.337 -3.969 7.045 1.00 86.56 74 SER A N 1
ATOM 592 C CA . SER A 1 74 ? -3.681 -4.638 5.919 1.00 86.56 74 SER A CA 1
ATOM 593 C C . SER A 1 74 ? -2.988 -3.584 5.062 1.00 86.56 74 SER A C 1
ATOM 595 O O . SER A 1 74 ? -3.607 -2.561 4.750 1.00 86.56 74 SER A O 1
ATOM 597 N N . MET A 1 75 ? -1.751 -3.839 4.638 1.00 86.88 75 MET A N 1
ATOM 598 C CA . MET A 1 75 ? -0.935 -2.876 3.891 1.00 86.88 75 MET A CA 1
ATOM 599 C C . MET A 1 75 ? -0.632 -3.367 2.483 1.00 86.88 75 MET A C 1
ATOM 601 O O . MET A 1 75 ? -0.328 -4.539 2.279 1.00 86.88 75 MET A O 1
ATOM 605 N N . LYS A 1 76 ? -0.614 -2.444 1.521 1.00 89.94 76 LYS A N 1
ATOM 606 C CA . LYS A 1 76 ? -0.038 -2.664 0.195 1.00 89.94 76 LYS A CA 1
ATOM 607 C C . LYS A 1 76 ? 0.908 -1.511 -0.124 1.00 89.94 76 LYS A C 1
ATOM 609 O O . LYS A 1 76 ? 0.448 -0.374 -0.207 1.00 89.94 76 LYS A O 1
ATOM 614 N N . LEU A 1 77 ? 2.189 -1.804 -0.331 1.00 86.88 77 LEU A N 1
ATOM 615 C CA . LEU A 1 77 ? 3.167 -0.847 -0.847 1.00 86.88 77 LEU A CA 1
ATOM 616 C C . LEU A 1 77 ? 3.478 -1.176 -2.308 1.00 86.88 77 LEU A C 1
ATOM 618 O O . LEU A 1 77 ? 3.427 -2.330 -2.736 1.00 86.88 77 LEU A O 1
ATOM 622 N N . THR A 1 78 ? 3.746 -0.146 -3.101 1.00 86.81 78 THR A N 1
ATOM 623 C CA . THR A 1 78 ? 4.048 -0.287 -4.526 1.00 86.81 78 THR A CA 1
ATOM 624 C C . THR A 1 78 ? 5.235 0.602 -4.858 1.00 86.81 78 THR A C 1
ATOM 626 O O . THR A 1 78 ? 5.168 1.819 -4.699 1.00 86.81 78 THR A O 1
ATOM 629 N N . TYR A 1 79 ? 6.321 -0.021 -5.299 1.00 86.69 79 TYR A N 1
ATOM 630 C CA . TYR A 1 79 ? 7.552 0.624 -5.729 1.00 86.69 79 TYR A CA 1
ATOM 631 C C . TYR A 1 79 ? 7.637 0.521 -7.242 1.00 86.69 79 TYR A C 1
ATOM 633 O O . TYR A 1 79 ? 7.426 -0.554 -7.797 1.00 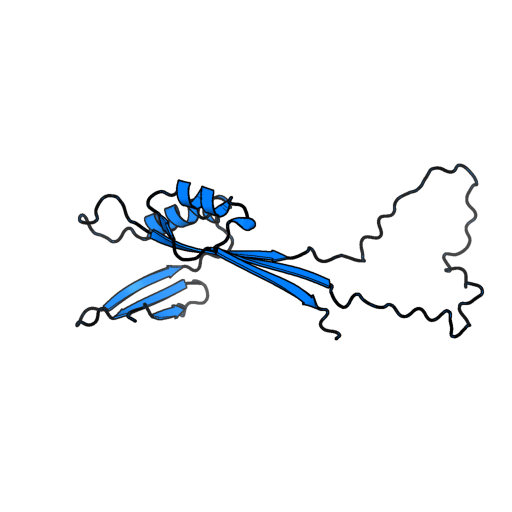86.69 79 TYR A O 1
ATOM 641 N N . ARG A 1 80 ? 7.968 1.619 -7.912 1.00 85.50 80 ARG A N 1
ATOM 642 C CA . ARG A 1 80 ? 8.137 1.647 -9.364 1.00 85.50 80 ARG A CA 1
ATOM 643 C C . ARG A 1 80 ? 9.508 2.211 -9.694 1.00 85.50 80 ARG A C 1
ATOM 645 O O . ARG A 1 80 ? 9.946 3.164 -9.048 1.00 85.50 80 ARG A O 1
ATOM 652 N N . THR A 1 81 ? 10.182 1.620 -10.677 1.00 84.75 81 THR A N 1
ATOM 653 C CA . THR A 1 81 ? 11.407 2.196 -11.239 1.00 84.75 81 THR A CA 1
ATOM 654 C C . THR A 1 81 ? 11.113 3.626 -11.709 1.00 84.75 81 THR A C 1
ATOM 656 O O . THR A 1 81 ? 10.104 3.820 -12.393 1.00 84.75 81 THR A O 1
ATOM 659 N N . PRO A 1 82 ? 11.940 4.622 -11.337 1.00 78.31 82 PRO A N 1
ATOM 660 C CA . PRO A 1 82 ? 11.807 5.977 -11.857 1.00 78.31 82 PRO A CA 1
ATOM 661 C C . PRO A 1 82 ? 11.790 5.973 -13.385 1.00 78.31 82 PRO A C 1
ATOM 663 O O . PRO A 1 82 ? 12.465 5.155 -14.011 1.00 78.31 82 PRO A O 1
ATOM 666 N N . GLU A 1 83 ? 11.014 6.874 -13.978 1.00 71.12 83 GLU A N 1
ATOM 667 C CA . GLU A 1 83 ? 11.009 7.041 -15.428 1.00 71.12 83 GLU A CA 1
ATOM 668 C C . GLU A 1 83 ? 12.389 7.562 -15.852 1.00 71.12 83 GLU A C 1
ATOM 670 O O . GLU A 1 83 ? 12.928 8.489 -15.247 1.00 71.12 83 GLU A O 1
ATOM 675 N N . HIS A 1 84 ? 13.012 6.889 -16.820 1.00 62.88 84 HIS A N 1
ATOM 676 C CA . HIS A 1 84 ? 14.293 7.324 -17.358 1.00 62.88 84 HIS A CA 1
ATOM 677 C C . HIS A 1 84 ? 14.023 8.478 -18.327 1.00 62.88 84 HIS A C 1
ATOM 679 O O . HIS A 1 84 ? 13.558 8.249 -19.445 1.00 62.88 84 HIS A O 1
ATOM 685 N N . ASP A 1 85 ? 14.262 9.711 -17.879 1.00 58.62 85 ASP A N 1
ATOM 686 C CA . ASP A 1 85 ? 14.234 10.887 -18.746 1.00 58.62 85 ASP A CA 1
ATOM 687 C C . ASP A 1 85 ? 15.451 10.828 -19.673 1.00 58.62 85 ASP A C 1
ATOM 689 O O . ASP A 1 85 ? 16.565 11.184 -19.292 1.00 58.62 85 ASP A O 1
ATOM 693 N N . TYR A 1 86 ? 15.236 10.394 -20.916 1.00 55.94 86 TYR A N 1
ATOM 694 C CA . TYR A 1 86 ? 16.240 10.488 -21.983 1.00 55.94 86 TYR A CA 1
ATOM 695 C C . TYR A 1 86 ? 16.650 11.946 -22.296 1.00 55.94 86 TYR A C 1
ATOM 697 O O . TYR A 1 86 ? 17.601 12.155 -23.038 1.00 55.94 86 TYR A O 1
ATOM 705 N N . ASP A 1 87 ? 15.970 12.942 -21.716 1.00 52.28 87 ASP A N 1
ATOM 706 C CA . ASP A 1 87 ? 16.244 14.375 -21.894 1.00 52.28 87 ASP A CA 1
ATOM 707 C C . ASP A 1 87 ? 17.307 14.937 -20.930 1.00 52.28 87 ASP A C 1
ATOM 709 O O . ASP A 1 87 ? 17.645 16.120 -21.004 1.00 52.28 87 ASP A O 1
ATOM 713 N N . HIS A 1 88 ? 17.865 14.124 -20.026 1.00 47.69 88 HIS A N 1
ATOM 714 C CA . HIS A 1 88 ? 19.086 14.485 -19.301 1.00 47.69 88 HIS A CA 1
ATOM 715 C C . HIS A 1 88 ? 20.300 13.899 -20.024 1.00 47.69 88 HIS A C 1
ATOM 717 O O . HIS A 1 88 ? 20.961 12.978 -19.545 1.00 47.69 88 HIS A O 1
ATOM 723 N N . GLU A 1 89 ? 20.620 14.467 -21.191 1.00 48.62 89 GLU A N 1
ATOM 724 C CA . GLU A 1 89 ? 22.016 14.500 -21.616 1.00 48.62 89 GLU A CA 1
ATOM 725 C C . GLU A 1 89 ? 22.783 15.255 -20.527 1.00 48.62 89 GLU A C 1
ATOM 727 O O . GLU A 1 89 ? 22.808 16.486 -20.481 1.00 48.62 89 GLU A O 1
ATOM 732 N N . GLU A 1 90 ? 23.366 14.505 -19.591 1.00 43.97 90 GLU A N 1
ATOM 733 C CA . GLU A 1 90 ? 24.460 15.000 -18.780 1.00 43.97 90 GLU A CA 1
ATOM 734 C C . GLU A 1 90 ? 25.526 15.492 -19.761 1.00 43.97 90 GLU A C 1
ATOM 736 O O . GLU A 1 90 ? 26.288 14.710 -20.334 1.00 43.97 90 GLU A O 1
ATOM 741 N N . THR A 1 91 ? 25.583 16.808 -19.960 1.00 41.50 91 THR A N 1
ATOM 742 C CA . THR A 1 91 ? 26.783 17.515 -20.392 1.00 41.50 91 THR A CA 1
ATOM 743 C C . THR A 1 91 ? 27.850 17.275 -19.327 1.00 41.50 91 THR A C 1
ATOM 745 O O . THR A 1 91 ? 28.129 18.128 -18.485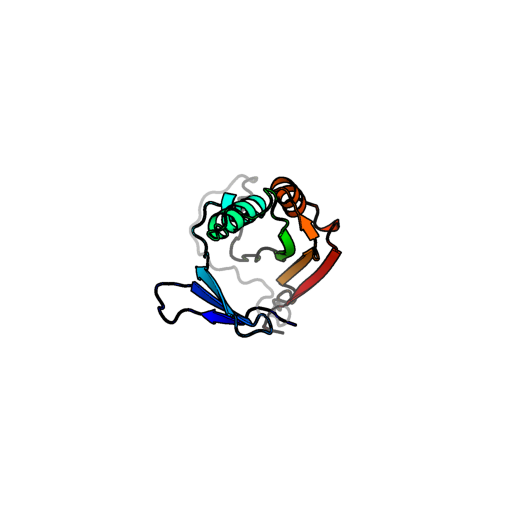 1.00 41.50 91 THR A O 1
ATOM 748 N N . LEU A 1 92 ? 28.404 16.065 -19.304 1.00 37.94 92 LEU A N 1
ATOM 749 C CA . LEU A 1 92 ? 29.671 15.775 -18.669 1.00 37.94 92 LEU A CA 1
ATOM 750 C C . LEU A 1 92 ? 30.715 16.475 -19.530 1.00 37.94 92 LEU A C 1
ATOM 752 O O . LEU A 1 92 ? 31.244 15.893 -20.478 1.00 37.94 92 LEU A O 1
ATOM 756 N N . ASP A 1 93 ? 30.973 17.740 -19.197 1.00 35.47 93 ASP A N 1
ATOM 757 C CA . ASP A 1 93 ? 32.187 18.453 -19.573 1.00 35.47 93 ASP A CA 1
ATOM 758 C C . ASP A 1 93 ? 33.380 17.582 -19.169 1.00 35.47 93 ASP A C 1
ATOM 760 O O . ASP A 1 93 ? 33.897 17.624 -18.052 1.00 35.47 93 ASP A O 1
ATOM 764 N N . SER A 1 94 ? 33.820 16.750 -20.106 1.00 41.59 94 SER A N 1
ATOM 765 C CA . SER A 1 94 ? 35.130 16.125 -20.080 1.00 41.59 94 SER A CA 1
ATOM 766 C C . SER A 1 94 ? 36.151 17.166 -20.528 1.00 41.59 94 SER A C 1
ATOM 768 O O . SER A 1 94 ? 36.840 16.986 -21.528 1.00 41.59 94 SER A O 1
ATOM 770 N N . GLU A 1 95 ? 36.271 18.269 -19.788 1.00 37.16 95 GLU A N 1
ATOM 771 C CA . GLU A 1 95 ? 37.393 19.195 -19.929 1.00 37.16 95 GLU A CA 1
ATOM 772 C C . GLU A 1 95 ? 38.603 18.644 -19.166 1.00 37.16 95 GLU A C 1
ATOM 774 O O . GLU A 1 95 ? 39.022 19.119 -18.113 1.00 37.16 95 GLU A O 1
ATOM 779 N N . ALA A 1 96 ? 39.184 17.595 -19.739 1.00 45.03 96 ALA A N 1
ATOM 780 C CA . ALA A 1 96 ? 40.567 17.220 -19.506 1.00 45.03 96 ALA A CA 1
ATOM 781 C C . ALA A 1 96 ? 41.264 17.016 -20.853 1.00 45.03 96 ALA A C 1
ATOM 783 O O . ALA A 1 96 ? 41.797 15.945 -21.129 1.00 45.03 96 ALA A O 1
ATOM 784 N N . THR A 1 97 ? 41.263 18.029 -21.723 1.00 36.06 97 THR A N 1
ATOM 785 C CA . THR A 1 97 ? 42.299 18.175 -22.756 1.00 36.06 97 THR A CA 1
ATOM 786 C C . THR A 1 97 ? 42.408 19.639 -23.175 1.00 36.06 97 THR A C 1
ATOM 788 O O . THR A 1 97 ? 41.466 20.225 -23.694 1.00 36.06 97 THR A O 1
ATOM 791 N N . GLU A 1 98 ? 43.567 20.241 -22.922 1.00 36.03 98 GLU A N 1
ATOM 792 C CA . GLU A 1 98 ? 43.894 21.591 -23.366 1.00 36.03 98 GLU A CA 1
ATOM 793 C C . GLU A 1 98 ? 43.907 21.724 -24.904 1.00 36.03 98 GLU A C 1
ATOM 795 O O . GLU A 1 98 ? 44.362 20.833 -25.623 1.00 36.03 98 GLU A O 1
ATOM 800 N N . SER A 1 99 ? 43.580 22.947 -25.341 1.00 37.09 99 SER A N 1
ATOM 801 C CA . SER A 1 99 ? 44.017 23.663 -26.555 1.00 37.09 99 SER A CA 1
ATOM 802 C C . SER A 1 99 ? 43.212 23.515 -27.859 1.00 37.09 99 SER A C 1
ATOM 804 O O . SER A 1 99 ? 43.244 22.487 -28.525 1.00 37.09 99 SER A O 1
ATOM 806 N N . ILE A 1 100 ? 42.588 24.628 -28.287 1.00 32.31 100 ILE A N 1
ATOM 807 C CA . ILE A 1 100 ? 42.882 25.440 -29.502 1.00 32.31 100 ILE A CA 1
ATOM 808 C C . ILE A 1 100 ? 41.731 26.468 -29.682 1.00 32.31 100 ILE A C 1
ATOM 810 O O . ILE A 1 100 ? 40.575 26.101 -29.486 1.00 32.31 100 ILE A O 1
ATOM 814 N N . PRO A 1 101 ? 42.004 27.756 -29.996 1.00 35.97 101 PRO A N 1
ATOM 815 C CA . PRO A 1 101 ? 40.998 28.818 -29.941 1.00 35.97 101 PRO A CA 1
ATOM 816 C C . PRO A 1 101 ? 39.989 28.764 -31.095 1.00 35.97 101 PRO A C 1
ATOM 818 O O . PRO A 1 101 ? 40.287 28.296 -32.193 1.00 35.97 101 PRO A O 1
ATOM 821 N N . GLU A 1 102 ? 38.812 29.304 -30.786 1.00 42.69 102 GLU A N 1
ATOM 822 C CA . GLU A 1 102 ? 37.630 29.543 -31.615 1.00 42.69 102 GLU A CA 1
ATOM 823 C C . GLU A 1 102 ? 37.892 29.720 -33.120 1.00 42.69 102 GLU A C 1
ATOM 825 O O . GLU A 1 102 ? 38.604 30.620 -33.567 1.00 42.69 102 GLU A O 1
ATOM 830 N N . SER A 1 103 ? 37.187 28.916 -33.917 1.00 34.59 103 SER A N 1
ATOM 831 C CA . SER A 1 103 ? 36.811 29.286 -35.277 1.00 34.59 103 SER A CA 1
ATOM 832 C C . SER A 1 103 ? 35.315 29.032 -35.442 1.00 34.59 103 SER A C 1
ATOM 834 O O . SER A 1 103 ? 34.856 27.891 -35.434 1.00 34.59 103 SER A O 1
ATOM 836 N N . GLU A 1 104 ? 34.560 30.125 -35.539 1.00 47.91 104 GLU A N 1
ATOM 837 C CA . GLU A 1 104 ? 33.146 30.168 -35.900 1.00 47.91 104 GLU A CA 1
ATOM 838 C C . GLU A 1 104 ? 32.901 29.471 -37.249 1.00 47.91 104 GLU A C 1
ATOM 840 O O . GLU A 1 104 ? 32.998 30.120 -38.285 1.00 47.91 104 GLU A O 1
ATOM 845 N N . VAL A 1 105 ? 32.534 28.185 -37.286 1.00 35.91 105 VAL A N 1
ATOM 846 C CA . VAL A 1 105 ? 31.829 27.626 -38.456 1.00 35.91 105 VAL A CA 1
ATOM 847 C C . VAL A 1 105 ? 30.891 26.477 -38.057 1.00 35.91 105 VAL A C 1
ATOM 849 O O . VAL A 1 105 ? 31.322 25.358 -37.810 1.00 35.91 105 VAL A O 1
ATOM 852 N N . ALA A 1 106 ? 29.593 26.792 -38.092 1.00 34.72 106 ALA A N 1
ATOM 853 C CA . ALA A 1 106 ? 28.435 25.921 -38.318 1.00 34.72 106 ALA A CA 1
ATOM 854 C C . ALA A 1 106 ? 28.271 24.657 -37.448 1.00 34.72 106 ALA A C 1
ATOM 856 O O . ALA A 1 106 ? 28.855 23.603 -37.690 1.00 34.72 106 ALA A O 1
ATOM 857 N N . SER A 1 107 ? 27.291 24.740 -36.549 1.00 44.34 107 SER A N 1
ATOM 858 C CA . SER A 1 107 ? 26.517 23.636 -35.978 1.00 44.34 107 SER A CA 1
ATOM 859 C C . SER A 1 107 ? 25.732 22.864 -37.054 1.00 44.34 107 SER A C 1
ATOM 861 O O . SER A 1 107 ? 24.503 22.870 -37.091 1.00 44.34 107 SER A O 1
ATOM 863 N N . GLN A 1 108 ? 26.435 22.195 -37.963 1.00 47.12 108 GLN A N 1
ATOM 864 C CA . GLN A 1 108 ? 25.859 21.098 -38.732 1.00 47.12 108 GLN A CA 1
ATOM 865 C C . GLN A 1 108 ? 26.439 19.794 -38.188 1.00 47.12 108 GLN A C 1
ATOM 867 O O . GLN A 1 108 ? 27.668 19.680 -38.128 1.00 47.12 108 GLN A O 1
ATOM 872 N N . PRO A 1 109 ? 25.604 18.812 -37.791 1.00 52.12 109 PRO A N 1
ATOM 873 C CA . PRO A 1 109 ? 26.111 17.474 -37.532 1.00 52.12 109 PRO A CA 1
ATOM 874 C C . PRO A 1 109 ? 26.839 17.034 -38.804 1.00 52.12 109 PRO A C 1
ATOM 876 O O . PRO A 1 109 ? 26.269 17.041 -39.897 1.00 52.12 109 PRO A O 1
ATOM 879 N N . ARG A 1 110 ? 28.148 16.787 -38.690 1.00 56.94 110 ARG A N 1
ATOM 880 C CA . ARG A 1 110 ? 28.963 16.353 -39.824 1.00 56.94 110 ARG A CA 1
ATOM 881 C C . ARG A 1 110 ? 28.358 15.053 -40.335 1.00 56.94 110 ARG A C 1
ATOM 883 O O . ARG A 1 110 ? 28.357 14.073 -39.599 1.00 56.94 110 ARG A O 1
ATOM 890 N N . LYS A 1 111 ? 27.874 15.078 -41.577 1.00 63.62 111 LYS A N 1
ATOM 891 C CA . LYS A 1 111 ? 27.410 13.898 -42.304 1.00 63.62 111 LYS A CA 1
ATOM 892 C C . LYS A 1 111 ? 28.467 12.798 -42.173 1.00 63.62 111 LYS A C 1
ATOM 894 O O . LYS A 1 111 ? 29.610 13.010 -42.599 1.00 63.62 111 LYS A O 1
ATOM 899 N N . GLN A 1 112 ? 28.130 11.695 -41.515 1.00 69.88 112 GLN A N 1
ATOM 900 C CA . GLN A 1 112 ? 29.029 10.556 -41.380 1.00 69.88 112 GLN A CA 1
ATOM 901 C C . GLN A 1 112 ? 29.139 9.852 -42.738 1.00 69.88 112 GLN A C 1
ATOM 903 O O . GLN A 1 112 ? 28.294 10.001 -43.622 1.00 69.88 112 GLN A O 1
ATOM 908 N N . TRP A 1 113 ? 30.258 9.160 -42.958 1.00 78.81 113 TRP A N 1
ATOM 909 C CA . TRP A 1 113 ? 30.614 8.562 -44.254 1.00 78.81 113 TRP A CA 1
ATOM 910 C C . TRP A 1 113 ? 29.661 7.436 -44.682 1.00 78.81 113 TRP A C 1
ATOM 912 O O . TRP A 1 113 ? 29.730 6.972 -45.822 1.00 78.81 113 TRP A O 1
ATOM 922 N N . ASP A 1 114 ? 28.783 7.016 -43.780 1.00 79.31 114 ASP A N 1
ATOM 923 C CA . ASP A 1 114 ? 27.831 5.934 -43.912 1.00 79.31 114 ASP A CA 1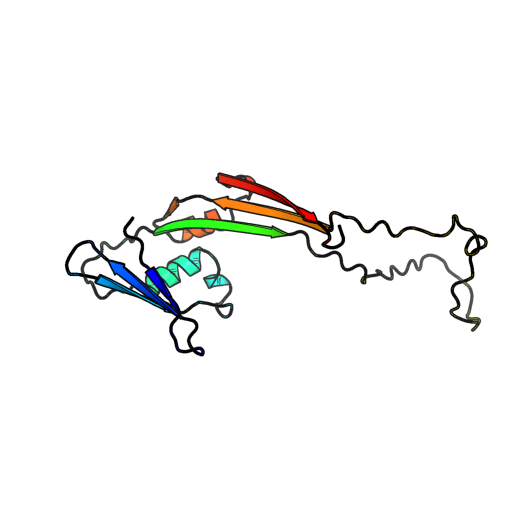
ATOM 924 C C . ASP A 1 114 ? 26.364 6.373 -43.881 1.00 79.31 114 ASP A C 1
ATOM 926 O O . ASP A 1 114 ? 25.527 5.556 -44.237 1.00 79.31 114 ASP A O 1
ATOM 930 N N . ASP A 1 115 ? 26.036 7.641 -43.601 1.00 75.94 115 ASP A N 1
ATOM 931 C CA . ASP A 1 115 ? 24.645 8.131 -43.472 1.00 75.94 115 ASP A CA 1
ATOM 932 C C . ASP A 1 115 ? 23.752 7.860 -44.702 1.00 75.94 115 ASP A C 1
ATOM 934 O O . ASP A 1 115 ? 22.538 7.724 -44.579 1.00 75.94 115 ASP A O 1
ATOM 938 N N . ASP A 1 116 ? 24.333 7.788 -45.906 1.00 82.06 116 ASP A N 1
ATOM 939 C CA . ASP A 1 116 ? 23.602 7.477 -47.149 1.00 82.06 116 ASP A CA 1
ATOM 940 C C . ASP A 1 116 ? 23.445 5.962 -47.394 1.00 82.06 116 ASP A C 1
ATOM 942 O O . ASP A 1 116 ? 22.919 5.534 -48.428 1.00 82.06 116 ASP A O 1
ATOM 946 N N . CYS A 1 117 ? 23.952 5.127 -46.488 1.00 78.19 117 CYS A N 1
ATOM 947 C CA . CYS A 1 117 ? 23.921 3.685 -46.624 1.00 78.19 117 CYS A CA 1
ATOM 948 C C . CYS A 1 117 ? 22.719 3.072 -45.890 1.00 78.19 117 CYS A C 1
ATOM 950 O O . CYS A 1 117 ? 22.464 3.419 -44.740 1.00 78.19 117 CYS A O 1
ATOM 952 N N . PRO A 1 118 ? 22.062 2.041 -46.459 1.00 69.75 118 PRO A N 1
ATOM 953 C CA . PRO A 1 118 ? 20.942 1.351 -45.803 1.00 69.75 118 PRO A CA 1
ATOM 954 C C . PRO A 1 118 ? 21.286 0.716 -44.445 1.00 69.75 118 PRO A C 1
ATOM 956 O O . PRO A 1 118 ? 20.397 0.336 -43.698 1.00 69.75 118 PRO A O 1
ATOM 959 N N . TRP A 1 119 ? 22.577 0.536 -44.148 1.00 67.88 119 TRP A N 1
ATOM 960 C CA . TRP A 1 119 ? 23.078 -0.032 -42.895 1.00 67.88 119 TRP A CA 1
ATOM 961 C C . TRP A 1 119 ? 23.394 1.017 -41.820 1.00 67.88 119 TRP A C 1
ATOM 963 O O . TRP A 1 119 ? 23.649 0.630 -40.683 1.00 67.88 119 TRP A O 1
ATOM 973 N N . ALA A 1 120 ? 23.361 2.311 -42.158 1.00 68.38 120 ALA A N 1
ATOM 974 C CA . ALA A 1 120 ? 23.422 3.408 -41.191 1.00 68.38 120 ALA A CA 1
ATOM 975 C C . ALA A 1 120 ? 22.037 3.787 -40.641 1.00 68.38 120 ALA A C 1
ATOM 977 O O . ALA A 1 120 ? 21.931 4.608 -39.732 1.00 68.38 120 ALA A O 1
ATOM 978 N N . GLU A 1 121 ? 20.967 3.163 -41.149 1.00 64.19 121 GLU A N 1
ATOM 979 C CA . GLU A 1 121 ? 19.653 3.200 -40.512 1.00 64.19 121 GLU A CA 1
ATOM 980 C C . GLU A 1 121 ? 19.715 2.420 -39.190 1.00 64.19 121 GLU A C 1
ATOM 982 O O . GLU A 1 121 ? 19.555 1.198 -39.134 1.00 64.19 121 GLU A O 1
ATOM 987 N N . TRP A 1 122 ? 19.973 3.136 -38.099 1.00 63.16 122 TRP A N 1
ATOM 988 C CA . TRP A 1 122 ? 19.859 2.585 -36.758 1.00 63.16 122 TRP A CA 1
ATOM 989 C C . TRP A 1 122 ? 18.381 2.479 -36.385 1.00 63.16 122 TRP A C 1
ATOM 991 O O . TRP A 1 122 ? 17.677 3.483 -36.283 1.00 63.16 122 TRP A O 1
ATOM 1001 N N . TYR A 1 123 ? 17.905 1.262 -36.127 1.00 58.56 123 TYR A N 1
ATOM 1002 C CA . TYR A 1 123 ? 16.651 1.088 -35.406 1.00 58.56 123 TYR A CA 1
ATOM 1003 C C . TYR A 1 123 ? 16.896 1.502 -33.959 1.00 58.56 123 TYR A C 1
ATOM 1005 O O . TYR A 1 123 ? 17.659 0.845 -33.246 1.00 58.56 123 TYR A O 1
ATOM 1013 N N . SER A 1 124 ? 16.237 2.568 -33.509 1.00 59.78 124 SER A N 1
ATOM 1014 C CA . SER A 1 124 ? 16.038 2.808 -32.084 1.00 59.78 124 SER A CA 1
ATOM 1015 C C . SER A 1 124 ? 15.190 1.650 -31.562 1.00 59.78 124 SER A C 1
ATOM 1017 O O . SER A 1 124 ? 13.963 1.695 -31.601 1.00 59.78 124 SER A O 1
ATOM 1019 N N . ALA A 1 125 ? 15.832 0.556 -31.156 1.00 64.31 125 ALA A N 1
ATOM 1020 C CA . ALA A 1 125 ? 15.166 -0.494 -30.411 1.00 64.31 125 ALA A CA 1
ATOM 1021 C C . ALA A 1 125 ? 14.848 0.105 -29.040 1.00 64.31 125 ALA A C 1
ATOM 1023 O O . ALA A 1 125 ? 15.641 -0.003 -28.107 1.00 64.31 125 ALA A O 1
ATOM 1024 N N . GLU A 1 126 ? 13.738 0.838 -28.952 1.00 65.50 126 GLU A N 1
ATOM 1025 C CA . GLU A 1 126 ? 13.207 1.261 -27.669 1.00 65.50 126 GLU A CA 1
ATOM 1026 C C . GLU A 1 126 ? 13.114 0.031 -26.771 1.00 65.50 126 GLU A C 1
ATOM 1028 O O . GLU A 1 126 ? 12.548 -0.984 -27.182 1.00 65.50 126 GLU A O 1
ATOM 1033 N N . ASP A 1 127 ? 13.672 0.118 -25.561 1.00 69.88 127 ASP A N 1
ATOM 1034 C CA . ASP A 1 127 ? 13.561 -0.976 -24.603 1.00 69.88 127 ASP A CA 1
ATOM 1035 C C . ASP A 1 127 ? 12.067 -1.251 -24.358 1.00 69.88 127 ASP A C 1
ATOM 1037 O O . ASP A 1 127 ? 11.340 -0.352 -23.898 1.00 69.88 127 ASP A O 1
ATOM 1041 N N . PRO A 1 128 ? 11.570 -2.455 -24.699 1.00 74.00 128 PRO A N 1
ATOM 1042 C CA . PRO A 1 128 ? 10.178 -2.794 -24.471 1.00 74.00 128 PRO A CA 1
ATOM 1043 C C . PRO A 1 128 ? 9.832 -2.837 -22.983 1.00 74.00 128 PRO A C 1
ATOM 1045 O O . PRO A 1 128 ? 8.655 -2.719 -22.646 1.00 74.00 128 PRO A O 1
ATOM 1048 N N . VAL A 1 129 ? 10.821 -2.974 -22.095 1.00 80.50 129 VAL A N 1
ATOM 1049 C CA . VAL A 1 129 ? 10.666 -2.916 -20.641 1.00 80.50 129 VAL A CA 1
ATOM 1050 C C . VAL A 1 129 ? 11.180 -1.564 -20.144 1.00 80.50 129 VAL A C 1
ATOM 1052 O O . VAL A 1 129 ? 12.371 -1.345 -19.978 1.00 80.50 129 VAL A O 1
ATOM 1055 N N . LYS A 1 130 ? 10.265 -0.640 -19.841 1.00 81.19 130 LYS A N 1
ATOM 1056 C CA . LYS A 1 130 ? 10.594 0.704 -19.330 1.00 81.19 130 LYS A CA 1
ATOM 1057 C C . LYS A 1 130 ? 10.943 0.711 -17.835 1.00 81.19 130 LYS A C 1
ATOM 1059 O O . LYS A 1 130 ? 11.327 1.742 -17.294 1.00 81.19 130 LYS A O 1
ATOM 1064 N N . GLY A 1 131 ? 10.779 -0.417 -17.147 1.00 86.00 131 GLY A N 1
ATOM 1065 C CA . GLY A 1 131 ? 11.114 -0.567 -15.735 1.00 86.00 131 GLY A CA 1
ATOM 1066 C C . GLY A 1 131 ? 10.370 -1.722 -15.082 1.00 86.00 131 GLY A C 1
ATOM 1067 O O . GLY A 1 131 ? 9.766 -2.557 -15.755 1.00 86.00 131 GLY A O 1
ATOM 1068 N N . PHE A 1 132 ? 10.383 -1.752 -13.753 1.00 88.56 132 PHE A N 1
ATOM 1069 C CA . PHE A 1 132 ? 9.673 -2.746 -12.959 1.00 88.56 132 PHE A CA 1
ATOM 1070 C C . PHE A 1 132 ? 8.791 -2.077 -11.910 1.00 88.56 132 PHE A C 1
ATOM 1072 O O . PHE A 1 132 ? 9.108 -1.013 -11.376 1.00 88.56 132 PHE A O 1
ATOM 1079 N N . GLU A 1 133 ? 7.684 -2.734 -11.594 1.00 92.69 133 GLU A N 1
ATOM 1080 C CA . GLU A 1 133 ? 6.839 -2.409 -10.457 1.00 92.69 133 GLU A CA 1
ATOM 1081 C C . GLU A 1 133 ? 6.858 -3.580 -9.470 1.00 92.69 133 GLU A C 1
ATOM 1083 O O . GLU A 1 133 ? 6.525 -4.714 -9.820 1.00 92.69 133 GLU A O 1
ATOM 1088 N N . LEU A 1 134 ? 7.260 -3.302 -8.231 1.00 90.44 134 LEU A N 1
ATOM 1089 C CA . LEU A 1 134 ? 7.218 -4.227 -7.109 1.00 90.44 134 LEU A CA 1
ATOM 1090 C C . LEU A 1 134 ? 6.044 -3.854 -6.206 1.00 90.44 134 LEU A C 1
ATOM 1092 O O . LEU A 1 134 ? 6.029 -2.792 -5.590 1.00 90.44 134 LEU A O 1
ATOM 1096 N N . THR A 1 135 ? 5.079 -4.752 -6.085 1.00 92.56 135 THR A N 1
ATOM 1097 C CA . THR A 1 135 ? 4.000 -4.670 -5.104 1.00 92.56 135 THR A CA 1
ATOM 1098 C C . THR A 1 135 ? 4.310 -5.595 -3.935 1.00 92.56 135 THR A C 1
ATOM 1100 O O . THR A 1 135 ? 4.481 -6.794 -4.138 1.00 92.56 135 THR A O 1
ATOM 1103 N N . THR A 1 136 ? 4.314 -5.072 -2.714 1.00 92.62 136 THR A N 1
ATOM 1104 C CA . THR A 1 136 ? 4.426 -5.852 -1.474 1.00 92.62 136 THR A CA 1
ATOM 1105 C C . THR A 1 136 ? 3.147 -5.731 -0.660 1.00 92.62 136 THR A C 1
ATOM 1107 O O . THR A 1 136 ? 2.552 -4.656 -0.556 1.00 92.62 136 THR A O 1
ATOM 1110 N N . ILE A 1 137 ? 2.670 -6.859 -0.136 1.00 91.62 137 ILE A N 1
ATOM 1111 C CA . ILE A 1 137 ? 1.387 -6.963 0.558 1.00 91.62 137 ILE A CA 1
ATOM 1112 C C . ILE A 1 137 ? 1.624 -7.578 1.933 1.00 91.62 137 ILE A C 1
ATOM 1114 O O . ILE A 1 137 ? 2.152 -8.685 2.048 1.00 91.62 137 ILE A O 1
ATOM 1118 N N . TRP A 1 138 ? 1.159 -6.874 2.959 1.00 90.62 138 TRP A N 1
ATOM 1119 C CA . TRP A 1 138 ? 1.008 -7.380 4.314 1.00 90.62 138 TRP A CA 1
ATOM 1120 C C . TRP A 1 138 ? -0.477 -7.644 4.546 1.00 90.62 138 TRP A C 1
ATOM 1122 O O . TRP A 1 138 ? -1.320 -6.756 4.377 1.00 90.62 138 TRP A O 1
ATOM 1132 N N . GLY A 1 139 ? -0.790 -8.887 4.886 1.00 86.50 139 GLY A N 1
ATOM 1133 C CA . GLY A 1 139 ? -2.124 -9.366 5.197 1.00 86.50 139 GLY A CA 1
ATOM 1134 C C . GLY A 1 139 ? -2.685 -8.761 6.480 1.00 86.50 139 GLY A C 1
ATOM 1135 O O . GLY A 1 139 ? -2.127 -7.840 7.074 1.00 86.50 139 GLY A O 1
ATOM 1136 N N . GLU A 1 140 ? -3.839 -9.280 6.892 1.00 89.38 140 GLU A N 1
ATOM 1137 C CA . GLU A 1 140 ? -4.545 -8.786 8.069 1.00 89.38 140 GLU A CA 1
ATOM 1138 C C . GLU A 1 140 ? -3.728 -9.037 9.345 1.00 89.38 140 GLU A C 1
ATOM 1140 O O . GLU A 1 140 ? -3.460 -10.180 9.720 1.00 89.38 140 GLU A O 1
ATOM 1145 N N . LYS A 1 141 ? -3.357 -7.952 10.026 1.00 85.56 141 LYS A N 1
ATOM 1146 C CA . LYS A 1 141 ? -2.714 -7.959 11.342 1.00 85.56 141 LYS A CA 1
ATOM 1147 C C . LYS A 1 141 ? -3.521 -7.095 12.306 1.00 85.56 141 LYS A C 1
ATOM 1149 O O . LYS A 1 141 ? -4.103 -6.085 11.911 1.00 85.56 141 LYS A O 1
ATOM 1154 N N . MET A 1 142 ? -3.581 -7.515 13.566 1.00 86.81 142 MET A N 1
ATOM 1155 C CA . MET A 1 142 ? -4.272 -6.794 14.633 1.00 86.81 142 MET A CA 1
ATOM 1156 C C . MET A 1 142 ? -3.241 -6.048 15.476 1.00 86.81 142 MET A C 1
ATOM 1158 O O . MET A 1 142 ? -2.323 -6.682 15.990 1.00 86.81 142 MET A O 1
ATOM 1162 N N . PHE A 1 143 ? -3.430 -4.742 15.647 1.00 83.38 143 PHE A N 1
ATOM 1163 C CA . PHE A 1 143 ? -2.549 -3.887 16.442 1.00 83.38 143 PHE A CA 1
ATOM 1164 C C . PHE A 1 143 ? -3.317 -3.222 17.581 1.00 83.38 143 PHE A C 1
ATOM 1166 O O . PHE A 1 143 ? -4.502 -2.886 17.445 1.00 83.38 143 PHE A O 1
ATOM 1173 N N . GLU A 1 144 ? -2.633 -3.049 18.708 1.00 80.69 144 GLU A N 1
ATOM 1174 C CA . GLU A 1 144 ? -3.140 -2.306 19.869 1.00 80.69 144 GLU A CA 1
ATOM 1175 C C . GLU A 1 144 ? -2.475 -0.937 20.008 1.00 80.69 144 GLU A C 1
ATOM 1177 O O . GLU A 1 144 ? -3.116 0.013 20.462 1.00 80.69 144 GLU A O 1
ATOM 1182 N N . GLU A 1 145 ? -1.204 -0.832 19.621 1.00 81.06 145 GLU A N 1
ATOM 1183 C CA . GLU A 1 145 ? -0.392 0.368 19.801 1.00 81.06 145 GLU A CA 1
ATOM 1184 C C . GLU A 1 145 ? 0.062 0.927 18.449 1.00 81.06 145 GLU A C 1
ATOM 1186 O O . GLU A 1 145 ? 0.327 0.195 17.496 1.00 81.06 145 GLU A O 1
ATOM 1191 N N . SER A 1 146 ? 0.150 2.255 18.357 1.00 81.19 146 SER A N 1
ATOM 1192 C CA . SER A 1 146 ? 0.512 2.947 17.115 1.00 81.19 146 SER A CA 1
ATOM 1193 C C . SER A 1 146 ? 1.963 2.676 16.693 1.00 81.19 146 SER A C 1
ATOM 1195 O O . SER A 1 146 ? 2.253 2.631 15.500 1.00 81.19 146 SER A O 1
ATOM 1197 N N . PHE A 1 147 ? 2.857 2.425 17.655 1.00 83.50 147 PHE A N 1
ATOM 1198 C CA . PHE A 1 147 ? 4.267 2.124 17.400 1.00 83.50 147 PHE A CA 1
ATOM 1199 C C . PHE A 1 147 ? 4.464 0.815 16.618 1.00 83.50 147 PHE A C 1
ATOM 1201 O O . PHE A 1 147 ? 5.272 0.774 15.695 1.00 83.50 147 PHE A O 1
ATOM 1208 N N . GLU A 1 148 ? 3.671 -0.223 16.906 1.00 85.44 148 GLU A N 1
ATOM 1209 C CA . GLU A 1 148 ? 3.714 -1.494 16.164 1.00 85.44 148 GLU A CA 1
ATOM 1210 C C . GLU A 1 148 ? 3.393 -1.280 14.674 1.00 85.44 148 GLU A C 1
ATOM 1212 O O . GLU A 1 148 ? 3.958 -1.933 13.796 1.00 85.44 148 GLU A O 1
ATOM 1217 N N . MET A 1 149 ? 2.512 -0.322 14.365 1.00 85.62 149 MET A N 1
ATOM 1218 C CA . MET A 1 149 ? 2.197 0.031 12.982 1.00 85.62 149 MET A CA 1
ATOM 1219 C C . MET A 1 149 ? 3.353 0.765 12.291 1.00 85.62 149 MET A C 1
ATOM 1221 O O . MET A 1 149 ? 3.581 0.544 11.102 1.00 85.62 149 MET A O 1
ATOM 1225 N N . ALA A 1 150 ? 4.107 1.594 13.021 1.00 86.38 150 ALA A N 1
ATOM 1226 C CA . ALA A 1 150 ? 5.306 2.247 12.496 1.00 86.38 150 ALA A CA 1
ATOM 1227 C C . ALA A 1 150 ? 6.413 1.229 12.182 1.00 86.38 150 ALA A C 1
ATOM 1229 O O . ALA A 1 150 ? 7.094 1.355 11.163 1.00 86.38 150 ALA A O 1
ATOM 1230 N N . GLU A 1 151 ? 6.583 0.200 13.015 1.00 88.00 151 GLU A N 1
ATOM 1231 C CA . GLU A 1 151 ? 7.536 -0.881 12.740 1.00 88.00 151 GLU A CA 1
ATOM 1232 C C . GLU A 1 151 ? 7.178 -1.631 11.456 1.00 88.00 151 GLU A C 1
ATOM 1234 O O . GLU A 1 151 ? 8.056 -1.894 10.638 1.00 88.00 151 GLU A O 1
ATOM 1239 N N . VAL A 1 152 ? 5.893 -1.924 11.237 1.00 86.94 152 VAL A N 1
ATOM 1240 C CA . VAL A 1 152 ? 5.427 -2.617 10.024 1.00 86.94 152 VAL A CA 1
ATOM 1241 C C . VAL A 1 152 ? 5.585 -1.758 8.776 1.00 86.94 152 VAL A C 1
ATOM 1243 O O . VAL A 1 152 ? 5.949 -2.281 7.728 1.00 86.94 152 VAL A O 1
ATOM 1246 N N . GLU A 1 153 ? 5.354 -0.452 8.877 1.00 85.69 153 GLU A N 1
ATOM 1247 C CA . GLU A 1 153 ? 5.573 0.475 7.765 1.00 85.69 153 GLU A CA 1
ATOM 1248 C C . GLU A 1 153 ? 7.047 0.552 7.343 1.00 85.69 153 GLU A C 1
ATOM 1250 O O . GLU A 1 153 ? 7.348 0.645 6.154 1.00 85.69 153 GLU A O 1
ATOM 1255 N N . ASN A 1 154 ? 7.962 0.493 8.314 1.00 85.69 154 ASN A N 1
ATOM 1256 C CA . ASN A 1 154 ? 9.407 0.557 8.083 1.00 85.69 154 ASN A CA 1
ATOM 1257 C C . ASN A 1 154 ? 10.062 -0.827 7.936 1.00 85.69 154 ASN A C 1
ATOM 1259 O O . ASN A 1 154 ? 11.283 -0.916 7.775 1.00 85.69 154 ASN A O 1
ATOM 1263 N N . ALA A 1 155 ? 9.277 -1.903 8.004 1.00 86.62 155 ALA A N 1
ATOM 1264 C CA . ALA A 1 155 ? 9.769 -3.260 7.843 1.00 86.62 155 ALA A CA 1
ATOM 1265 C C . ALA A 1 155 ? 10.304 -3.482 6.426 1.00 86.62 155 ALA A C 1
ATOM 1267 O O . ALA A 1 155 ? 9.925 -2.816 5.457 1.00 86.62 155 ALA A O 1
ATOM 1268 N N . SER A 1 156 ? 11.194 -4.462 6.292 1.00 85.94 156 SER A N 1
ATOM 1269 C CA . SER A 1 156 ? 11.737 -4.804 4.990 1.00 85.94 156 SER A CA 1
ATOM 1270 C C . SER A 1 156 ? 10.637 -5.345 4.081 1.00 85.94 156 SER A C 1
ATOM 1272 O O . SER A 1 156 ? 9.786 -6.129 4.496 1.00 85.94 156 SER A O 1
ATOM 1274 N N . SER A 1 157 ? 10.702 -5.003 2.795 1.00 85.31 157 SER A N 1
ATOM 1275 C CA . SER A 1 157 ? 9.827 -5.589 1.772 1.00 85.31 157 SER A CA 1
ATOM 1276 C C . SER A 1 157 ? 9.953 -7.118 1.674 1.00 85.31 157 SER A C 1
ATOM 1278 O O . SER A 1 157 ? 9.035 -7.774 1.189 1.00 85.31 157 SER A O 1
ATOM 1280 N N . PHE A 1 158 ? 11.061 -7.693 2.155 1.00 85.44 158 PHE A N 1
ATOM 1281 C CA . PHE A 1 158 ? 11.251 -9.144 2.256 1.00 85.44 158 PHE A CA 1
ATOM 1282 C C . PHE A 1 158 ? 10.385 -9.803 3.336 1.00 85.44 158 PHE A C 1
ATOM 1284 O O . PHE A 1 158 ? 10.084 -10.987 3.219 1.00 85.44 158 PHE A O 1
ATOM 1291 N N . ASP A 1 159 ? 9.966 -9.044 4.349 1.00 88.25 159 ASP A N 1
ATOM 1292 C CA . ASP A 1 159 ? 9.120 -9.526 5.445 1.00 88.25 159 ASP A CA 1
ATOM 1293 C C . ASP A 1 159 ? 7.619 -9.432 5.099 1.00 88.25 159 ASP A C 1
ATOM 1295 O O . ASP A 1 159 ? 6.757 -9.639 5.958 1.00 88.25 159 ASP A O 1
ATOM 1299 N N . ALA A 1 160 ? 7.290 -9.071 3.853 1.00 88.94 160 ALA A N 1
ATOM 1300 C CA . ALA A 1 160 ? 5.922 -9.035 3.355 1.00 88.94 160 ALA A CA 1
ATOM 1301 C C . ALA A 1 160 ? 5.351 -10.451 3.191 1.00 88.94 160 ALA A C 1
ATOM 1303 O O . ALA A 1 160 ? 6.050 -11.383 2.793 1.00 88.94 160 ALA A O 1
ATOM 1304 N N . ASP A 1 161 ? 4.046 -10.602 3.423 1.00 90.81 161 ASP A N 1
ATOM 1305 C CA . ASP A 1 161 ? 3.366 -11.898 3.309 1.00 90.81 161 ASP A CA 1
ATOM 1306 C C . ASP A 1 161 ? 3.294 -12.377 1.851 1.00 90.81 161 ASP A C 1
ATOM 1308 O O . ASP A 1 161 ? 3.296 -13.575 1.566 1.00 90.81 161 ASP A O 1
ATOM 1312 N N . SER A 1 162 ? 3.230 -11.436 0.907 1.00 92.25 162 SER A N 1
ATOM 1313 C CA . SER A 1 162 ? 3.359 -11.726 -0.518 1.00 92.25 162 SER A CA 1
ATOM 1314 C C . SER A 1 162 ? 3.949 -10.545 -1.280 1.00 92.25 162 SER A C 1
ATOM 1316 O O . SER A 1 162 ? 3.779 -9.383 -0.901 1.00 92.25 162 SER A O 1
ATOM 1318 N N . TRP A 1 163 ? 4.631 -10.851 -2.379 1.00 91.94 163 TRP A N 1
ATOM 1319 C CA . TRP A 1 163 ? 5.204 -9.862 -3.280 1.00 91.94 163 TRP A CA 1
ATOM 1320 C C . TRP A 1 163 ? 4.916 -10.230 -4.737 1.00 91.94 163 TRP A C 1
ATOM 1322 O O . TRP A 1 163 ? 4.823 -11.405 -5.095 1.00 91.94 163 TRP A O 1
ATOM 1332 N N . LEU A 1 164 ? 4.753 -9.208 -5.573 1.00 91.62 164 LEU A N 1
ATOM 1333 C CA . LEU A 1 164 ? 4.533 -9.325 -7.008 1.00 91.62 164 LEU A CA 1
ATOM 1334 C C . LEU A 1 164 ? 5.491 -8.373 -7.719 1.00 91.62 164 LEU A C 1
ATOM 1336 O O . LEU A 1 164 ? 5.456 -7.171 -7.466 1.00 91.62 164 LEU A O 1
ATOM 1340 N N . LEU A 1 165 ? 6.328 -8.904 -8.606 1.00 91.81 165 LEU A N 1
ATOM 1341 C CA . LEU A 1 165 ? 7.193 -8.110 -9.472 1.00 91.81 165 LEU A CA 1
ATOM 1342 C C . LEU A 1 165 ? 6.662 -8.202 -10.900 1.00 91.81 165 LEU A C 1
ATOM 1344 O O . LEU A 1 165 ? 6.548 -9.305 -11.437 1.00 91.81 165 LEU A O 1
ATOM 1348 N N . GLN A 1 166 ? 6.348 -7.063 -11.508 1.00 91.56 166 GLN A N 1
ATOM 1349 C CA . GLN A 1 166 ? 5.869 -7.002 -12.887 1.00 91.56 166 GLN A CA 1
ATOM 1350 C C . GLN A 1 166 ? 6.700 -6.026 -13.727 1.00 91.56 166 GLN A C 1
ATOM 1352 O O . GLN A 1 166 ? 7.049 -4.949 -13.239 1.00 91.56 166 GLN A O 1
ATOM 1357 N N . PRO A 1 167 ? 7.044 -6.382 -14.979 1.00 89.25 167 PRO A N 1
ATOM 1358 C CA . PRO A 1 167 ? 7.676 -5.445 -15.893 1.00 89.25 167 PRO A CA 1
ATOM 1359 C C . PRO A 1 167 ? 6.661 -4.386 -16.332 1.00 89.25 167 PRO A C 1
ATOM 1361 O O . PRO A 1 167 ? 5.511 -4.694 -16.651 1.00 89.25 167 PRO A O 1
ATOM 1364 N N . VAL A 1 168 ? 7.101 -3.135 -16.376 1.00 84.69 168 VAL A N 1
ATOM 1365 C CA . VAL A 1 168 ? 6.359 -2.034 -16.986 1.00 84.69 168 VAL A CA 1
ATOM 1366 C C . VAL A 1 168 ? 6.748 -2.005 -18.454 1.00 84.69 168 VAL A C 1
ATOM 1368 O O . VAL A 1 168 ? 7.865 -1.621 -18.796 1.00 84.69 168 VAL A O 1
ATOM 1371 N N . VAL A 1 169 ? 5.842 -2.457 -19.318 1.00 82.88 169 VAL A N 1
ATOM 1372 C CA . VAL A 1 169 ? 6.092 -2.521 -20.760 1.00 82.88 169 VAL A CA 1
ATOM 1373 C C . VAL A 1 169 ? 5.673 -1.238 -21.467 1.00 82.88 169 VAL A C 1
ATOM 1375 O O . VAL A 1 169 ? 4.711 -0.578 -21.066 1.00 82.88 169 VAL A O 1
ATOM 1378 N N . SER A 1 170 ? 6.404 -0.886 -22.523 1.00 73.81 170 SER A N 1
ATOM 1379 C CA . SER A 1 170 ? 6.043 0.225 -23.402 1.00 73.81 170 SER A CA 1
ATOM 1380 C C . SER A 1 170 ? 4.675 -0.040 -24.053 1.00 73.81 170 SER A C 1
ATOM 1382 O O . SER A 1 170 ? 4.454 -1.144 -24.553 1.00 73.81 170 SER A O 1
ATOM 1384 N N . PRO A 1 171 ? 3.755 0.944 -24.098 1.00 66.50 171 PRO A N 1
ATOM 1385 C CA . PRO A 1 171 ? 2.447 0.785 -24.741 1.00 66.50 171 PRO A CA 1
ATOM 1386 C C . PRO A 1 171 ? 2.531 0.636 -26.269 1.00 66.50 171 PRO A C 1
ATOM 1388 O O . PRO A 1 171 ? 1.510 0.394 -26.903 1.00 66.50 171 PRO A O 1
ATOM 1391 N N . TYR A 1 172 ? 3.722 0.804 -26.854 1.00 62.94 172 TYR A N 1
ATOM 1392 C CA . TYR A 1 172 ? 3.987 0.669 -28.289 1.00 62.94 172 TYR A CA 1
ATOM 1393 C C . TYR A 1 172 ? 4.371 -0.761 -28.719 1.00 62.94 172 TYR A C 1
ATOM 1395 O O . TYR A 1 172 ? 4.881 -0.943 -29.824 1.00 62.94 172 TYR A O 1
ATOM 1403 N N . MET A 1 173 ? 4.136 -1.761 -27.859 1.00 50.72 173 MET A N 1
ATOM 1404 C CA . MET A 1 173 ? 4.154 -3.185 -28.229 1.00 50.72 173 MET A CA 1
ATOM 1405 C C . MET A 1 173 ? 2.833 -3.648 -28.844 1.00 50.72 173 MET A C 1
ATOM 1407 O O . MET A 1 173 ? 1.762 -3.233 -28.346 1.00 50.72 173 MET A O 1
#

Sequence (173 aa):
SNWPAFVPVHDPSRKAYIGIQNMGTVFTRRFEADRIGSQVPIRLMHLEGLHELFLSKFVLSSTDFPAKVKVNFSMKLTYRTPEHDYDHEETLDSEATESIPESEVASQPRKQWDDDCPWAEWYSAEDPVKGFELTTIWGEKMFEESFEMAEVENASSFDADSWLLQPVVSPYM

Radius of gyration: 28.46 Å; chains: 1; bounding box: 78×42×75 Å

InterPro domains:
  IPR045700 Rab3GAP catalytic subunit [PTHR21422] (1-172)

Organism: Aegilops tauschii subsp. strangulata (NCBI:txid200361)

Foldseek 3Di:
DFDWDWDADPDPVFRKIWTWTDPVDPDIDIDIGTPDPDPDPVCCVAQLNVVVVVVVRPPDPDPDDDPWDKDKDKDKDKDWDDQDPPPPPPPPPPPPDDDDDDDDDDPDPPPDPCNPPPVVPDDPPPDQFRTKMKMFIADIDIDRHSVVSNCVRPDDSVPGPDMDMDTDGDPVD